Protein AF-A0A849WC12-F1 (afdb_monomer)

Nearest PDB structures (foldseek):
  7s5k-assembly1_B  TM=9.955E-01  e=6.956E-02  Myxococcus xanthus
  5n5e-assembly1_e  TM=9.730E-01  e=7.430E-02  Pyrococcus furiosus COM1
  7s5c-assembly1_G  TM=9.624E-01  e=7.937E-02  Myxococcus xanthus
  7s5c-assembly1_F  TM=9.981E-01  e=1.438E-01  Myxococcus xanthus
  6sv1-assembly1_I  TM=9.116E-01  e=5.037E-01  Rhodospirillum rubrum

Foldseek 3Di:
DDPVLLVVLVVLLVVLVVVLVVLVVCLVVDPDVVSNVVSVVVSVVSVVVNVVSVVVSVVVVD

Solvent-accessible surface area (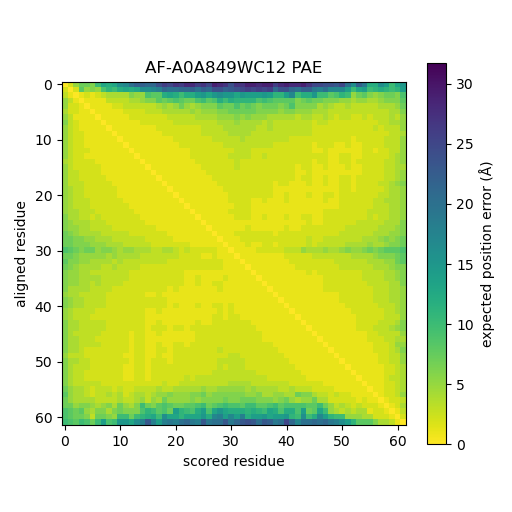backbone atoms only — not comparable to full-atom values): 3351 Å² total; per-residue (Å²): 132,64,70,66,58,55,54,50,39,52,52,50,41,52,52,32,55,56,48,36,53,49,31,53,54,50,35,75,68,44,82,51,67,69,61,26,50,53,33,47,55,52,33,52,51,36,55,51,50,35,54,52,41,52,52,48,43,51,69,75,73,107

Mean predicted aligned error: 3.5 Å

Secondary structure (DSSP, 8-state):
--HHHHHHHHHHHHHHHHHHHHHHHHHHH--SHHHHHHHHHHHHHHHHHHHHHHHHHHHHH-

Sequence (62 aa):
MSRKIIESARQAISAELELQDCYRRMKNQATNPKVRAILHDLLLMEEMNEVLLRSLNKNLTA

Radius of gyration: 14.38 Å; Cα contacts (8 Å, |Δi|>4): 38; chains: 1; bounding box: 33×14×40 Å

pLDDT: mean 93.79, std 7.98, range [58.91, 98.56]

Structure (mmCIF, N/CA/C/O backbone):
data_AF-A0A849WC12-F1
#
_entry.id   AF-A0A849WC12-F1
#
loop_
_atom_site.group_PDB
_atom_site.id
_atom_site.type_symbol
_atom_site.label_atom_id
_atom_site.label_alt_id
_atom_site.label_comp_id
_atom_site.label_asym_id
_atom_site.label_entity_id
_atom_site.label_seq_id
_atom_site.pdbx_PDB_ins_code
_atom_site.Cartn_x
_atom_site.Cartn_y
_atom_site.Cartn_z
_atom_site.occupancy
_atom_site.B_iso_or_equiv
_atom_site.auth_seq_id
_atom_site.auth_comp_id
_atom_site.auth_asym_id
_atom_site.auth_atom_id
_atom_site.pdbx_PDB_model_num
ATOM 1 N N . MET A 1 1 ? 14.641 5.031 -22.760 1.00 58.91 1 MET A N 1
ATOM 2 C CA . MET A 1 1 ? 13.755 5.694 -21.771 1.00 58.91 1 MET A CA 1
ATOM 3 C C . MET A 1 1 ? 14.601 6.340 -20.671 1.00 58.91 1 MET A C 1
ATOM 5 O O . MET A 1 1 ? 15.720 5.890 -20.465 1.00 58.91 1 MET A O 1
ATOM 9 N N . SER A 1 2 ? 14.143 7.415 -20.014 1.00 79.25 2 SER A N 1
ATOM 10 C CA . SER A 1 2 ? 14.984 8.173 -19.065 1.00 79.25 2 SER A CA 1
ATOM 11 C C . SER A 1 2 ? 15.194 7.413 -17.749 1.00 79.25 2 SER A C 1
ATOM 13 O O . SER A 1 2 ? 14.223 7.087 -17.069 1.00 79.25 2 SER A O 1
ATOM 15 N N . ARG A 1 3 ? 16.457 7.192 -17.355 1.00 80.88 3 ARG A N 1
ATOM 16 C CA . ARG A 1 3 ? 16.860 6.583 -16.068 1.00 80.88 3 ARG A CA 1
ATOM 17 C C . ARG A 1 3 ? 16.175 7.236 -14.861 1.00 80.88 3 ARG A C 1
ATOM 19 O O . ARG A 1 3 ? 15.796 6.547 -13.920 1.00 80.88 3 ARG A O 1
ATOM 26 N N . LYS A 1 4 ? 15.931 8.546 -14.951 1.00 86.56 4 LYS A N 1
ATOM 27 C CA . LYS A 1 4 ? 15.222 9.335 -13.939 1.00 86.56 4 LYS A CA 1
ATOM 28 C C . LYS A 1 4 ? 13.807 8.808 -13.670 1.00 86.56 4 LYS A C 1
ATOM 30 O O . LYS A 1 4 ? 13.377 8.799 -12.528 1.00 86.56 4 LYS A O 1
ATOM 35 N N . ILE A 1 5 ? 13.102 8.331 -14.700 1.00 87.81 5 ILE A N 1
ATOM 36 C CA . ILE A 1 5 ? 11.726 7.821 -14.572 1.00 87.81 5 ILE A CA 1
ATOM 37 C C . ILE A 1 5 ? 11.712 6.496 -13.800 1.00 87.81 5 ILE A C 1
ATOM 39 O O . ILE A 1 5 ? 10.866 6.305 -12.933 1.00 87.81 5 ILE A O 1
ATOM 43 N N . ILE A 1 6 ? 12.672 5.606 -14.069 1.00 89.25 6 ILE A N 1
ATOM 44 C CA . ILE A 1 6 ? 12.806 4.323 -13.359 1.00 89.25 6 ILE A CA 1
ATOM 45 C C . ILE A 1 6 ? 13.142 4.559 -11.882 1.00 89.25 6 ILE A C 1
ATOM 47 O O . ILE A 1 6 ? 12.554 3.935 -11.002 1.00 89.25 6 ILE A O 1
ATOM 51 N N . GLU A 1 7 ? 14.073 5.470 -11.595 1.00 91.81 7 GLU A N 1
ATOM 52 C CA . GLU A 1 7 ? 14.442 5.816 -10.217 1.00 91.81 7 GLU A CA 1
ATOM 53 C C . GLU A 1 7 ? 13.264 6.445 -9.459 1.00 91.81 7 GLU A C 1
ATOM 55 O O . GLU A 1 7 ? 12.969 6.016 -8.343 1.00 91.81 7 GLU A O 1
ATOM 60 N N . SER A 1 8 ? 12.520 7.366 -10.081 1.00 92.56 8 SER A N 1
ATOM 61 C CA . SER A 1 8 ? 11.300 7.929 -9.489 1.00 92.56 8 SER A CA 1
ATOM 62 C C . SER A 1 8 ? 10.207 6.880 -9.264 1.00 92.56 8 SER A C 1
ATOM 64 O O . SER A 1 8 ? 9.558 6.903 -8.223 1.00 92.56 8 SER A O 1
ATOM 66 N N . ALA A 1 9 ? 10.026 5.922 -10.181 1.00 91.69 9 ALA A N 1
ATOM 67 C CA . ALA A 1 9 ? 9.064 4.834 -10.001 1.00 91.69 9 ALA A CA 1
ATOM 68 C C . ALA A 1 9 ? 9.434 3.939 -8.806 1.00 91.69 9 ALA A C 1
ATOM 70 O O . ALA A 1 9 ? 8.568 3.571 -8.018 1.00 91.69 9 ALA A O 1
ATOM 71 N N . ARG A 1 10 ? 10.724 3.628 -8.622 1.00 93.62 10 ARG A N 1
ATOM 72 C CA . ARG A 1 10 ? 11.204 2.868 -7.454 1.00 93.62 10 ARG A CA 1
ATOM 73 C C . ARG A 1 10 ? 10.988 3.624 -6.145 1.00 93.62 10 ARG A C 1
ATOM 75 O O . ARG A 1 10 ? 10.576 3.012 -5.165 1.00 93.62 10 ARG A O 1
ATOM 82 N N . GLN A 1 11 ? 11.246 4.931 -6.136 1.00 96.50 11 GLN A N 1
ATOM 83 C CA . GLN A 1 11 ? 10.984 5.785 -4.974 1.00 96.50 11 GLN A CA 1
ATOM 84 C C . GLN A 1 11 ? 9.492 5.821 -4.632 1.00 96.50 11 GLN A C 1
ATOM 86 O O . GLN A 1 11 ? 9.142 5.647 -3.469 1.00 96.50 11 GLN A O 1
ATOM 91 N N . ALA A 1 12 ? 8.625 5.968 -5.637 1.00 96.44 12 ALA A N 1
ATOM 92 C CA . ALA A 1 12 ? 7.179 5.940 -5.444 1.00 96.44 12 ALA A CA 1
ATOM 93 C C . ALA A 1 12 ? 6.718 4.600 -4.848 1.00 96.44 12 ALA A C 1
ATOM 95 O O . ALA A 1 12 ? 6.019 4.602 -3.847 1.00 96.44 12 ALA A O 1
ATOM 96 N N . ILE A 1 13 ? 7.194 3.461 -5.372 1.00 96.44 13 ILE A N 1
ATOM 97 C CA . ILE A 1 13 ? 6.875 2.133 -4.810 1.00 96.44 13 ILE A CA 1
ATOM 98 C C . ILE A 1 13 ? 7.291 2.034 -3.335 1.00 96.44 13 ILE A C 1
ATOM 100 O O . ILE A 1 13 ? 6.546 1.481 -2.533 1.00 96.44 13 ILE A O 1
ATOM 104 N N . SER A 1 14 ? 8.467 2.552 -2.966 1.00 97.56 14 SER A N 1
ATOM 105 C CA . SER A 1 14 ? 8.908 2.554 -1.563 1.00 97.56 14 SER A CA 1
ATOM 106 C C . SER A 1 14 ? 7.971 3.374 -0.677 1.00 97.56 14 SER A C 1
ATOM 108 O O . SER A 1 14 ? 7.596 2.915 0.398 1.00 97.56 14 SER A O 1
ATOM 110 N N . ALA A 1 15 ? 7.564 4.556 -1.145 1.00 97.69 15 ALA A N 1
ATOM 111 C CA . ALA A 1 15 ? 6.644 5.422 -0.417 1.00 97.69 15 ALA A CA 1
ATOM 112 C C . ALA A 1 15 ? 5.263 4.771 -0.231 1.00 97.69 15 ALA A C 1
ATOM 114 O O . ALA A 1 15 ? 4.706 4.848 0.862 1.00 97.69 15 ALA A O 1
ATOM 115 N N . GLU A 1 16 ? 4.747 4.076 -1.253 1.00 97.75 16 GLU A N 1
ATOM 116 C CA . GLU A 1 16 ? 3.488 3.327 -1.144 1.00 97.75 16 GLU A CA 1
ATOM 117 C C . GLU A 1 16 ? 3.564 2.250 -0.058 1.00 97.75 16 GLU A C 1
ATOM 119 O O . GLU A 1 16 ? 2.675 2.147 0.782 1.00 97.75 16 GLU A O 1
ATOM 124 N N . LEU A 1 17 ? 4.652 1.475 -0.017 1.00 98.12 17 LEU A N 1
ATOM 125 C CA . LEU A 1 17 ? 4.834 0.427 0.993 1.00 98.12 17 LEU A CA 1
ATOM 126 C C . LEU A 1 17 ? 4.886 1.002 2.418 1.00 98.12 17 LEU A C 1
ATOM 128 O O . LEU A 1 17 ? 4.249 0.468 3.327 1.00 98.12 17 LEU A O 1
ATOM 132 N N . GLU A 1 18 ? 5.595 2.115 2.615 1.00 98.31 18 GLU A N 1
ATOM 133 C CA . GLU A 1 18 ? 5.650 2.805 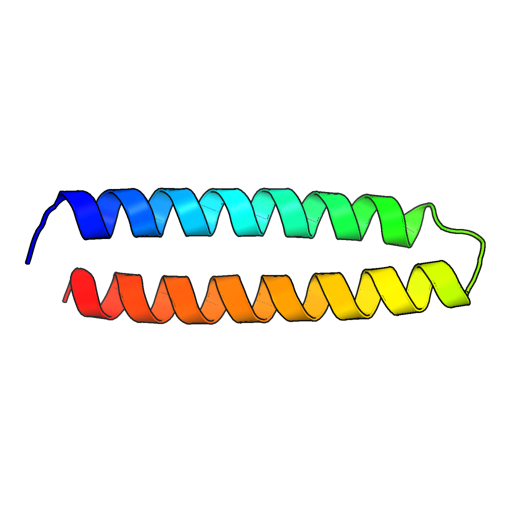3.911 1.00 98.31 18 GLU A CA 1
ATOM 134 C C . GLU A 1 18 ? 4.267 3.320 4.348 1.00 98.31 18 GLU A C 1
ATOM 136 O O . GLU A 1 18 ? 3.899 3.232 5.528 1.00 98.31 18 GLU A O 1
ATOM 141 N N . LEU A 1 19 ? 3.474 3.830 3.401 1.00 97.88 19 LEU A N 1
ATOM 142 C CA . LEU A 1 19 ? 2.127 4.329 3.658 1.00 97.88 19 LEU A CA 1
ATOM 143 C C . LEU A 1 19 ? 1.143 3.192 3.968 1.00 97.88 19 LEU A C 1
ATOM 145 O O . LEU A 1 19 ? 0.376 3.291 4.932 1.00 97.88 19 LEU A O 1
ATOM 149 N N . GLN A 1 20 ? 1.221 2.077 3.238 1.00 98.44 20 GLN A N 1
ATOM 150 C CA . GLN A 1 20 ? 0.463 0.860 3.534 1.00 98.44 20 GLN A CA 1
ATOM 151 C C . GLN A 1 20 ? 0.740 0.367 4.964 1.00 98.44 20 GLN A C 1
ATOM 153 O O . GLN A 1 20 ? -0.197 0.093 5.722 1.00 98.44 20 GLN A O 1
ATOM 158 N N . ASP A 1 21 ? 2.008 0.308 5.381 1.00 98.56 21 ASP A N 1
ATOM 159 C CA . ASP A 1 21 ? 2.388 -0.082 6.744 1.00 98.56 21 ASP A CA 1
ATOM 160 C C . ASP A 1 21 ? 1.859 0.897 7.801 1.00 98.56 21 ASP A C 1
ATOM 16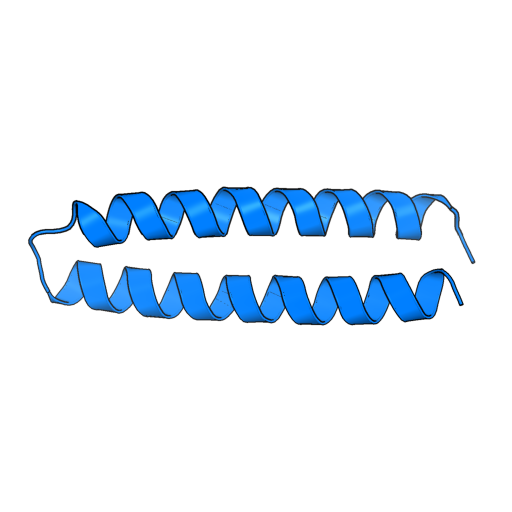2 O O . ASP A 1 21 ? 1.423 0.493 8.889 1.00 98.56 21 ASP A O 1
ATOM 166 N N . CYS A 1 22 ? 1.841 2.195 7.490 1.00 98.44 22 CYS A N 1
ATOM 167 C CA . CYS A 1 22 ? 1.223 3.209 8.338 1.00 98.44 22 CYS A CA 1
ATOM 168 C C . CYS A 1 22 ? -0.278 2.943 8.527 1.00 98.44 22 CYS A C 1
ATOM 170 O O . CYS A 1 22 ? -0.743 2.806 9.666 1.00 98.44 22 CYS A O 1
ATOM 172 N N . TYR A 1 23 ? -1.028 2.771 7.434 1.00 98.56 23 TYR A N 1
ATOM 173 C CA . TYR A 1 23 ? -2.463 2.499 7.498 1.00 98.56 23 TYR A CA 1
ATOM 174 C C . TYR A 1 23 ? -2.782 1.171 8.182 1.00 98.56 23 TYR A C 1
ATOM 176 O O . TYR A 1 23 ? -3.731 1.106 8.966 1.00 98.56 23 TYR A O 1
ATOM 184 N N . ARG A 1 24 ? -1.964 0.127 7.991 1.00 98.50 24 ARG A N 1
ATOM 185 C CA . ARG A 1 24 ? -2.096 -1.147 8.718 1.00 98.50 24 ARG A CA 1
ATOM 186 C C . ARG A 1 24 ? -1.976 -0.946 10.228 1.00 98.50 24 ARG A C 1
ATOM 188 O O . ARG A 1 24 ? -2.839 -1.421 10.971 1.00 98.50 24 ARG A O 1
ATOM 195 N N . ARG A 1 25 ? -0.966 -0.201 10.693 1.00 98.50 25 ARG A N 1
ATOM 196 C CA . ARG A 1 25 ? -0.794 0.114 12.125 1.00 98.50 25 ARG A CA 1
ATOM 197 C C . ARG A 1 25 ? -1.964 0.928 12.674 1.00 98.50 25 ARG A C 1
ATOM 199 O O . ARG A 1 25 ? -2.530 0.547 13.697 1.00 98.50 25 ARG A O 1
ATOM 206 N N . MET A 1 26 ? -2.369 1.989 11.977 1.00 98.44 26 MET A N 1
ATOM 207 C CA . MET A 1 26 ? -3.501 2.826 12.388 1.00 98.44 26 MET A CA 1
ATOM 208 C C . MET A 1 26 ? -4.804 2.022 12.457 1.00 98.44 26 MET A C 1
ATOM 210 O O . MET A 1 26 ? -5.545 2.131 13.432 1.00 98.44 26 MET A O 1
ATOM 214 N N . LYS A 1 27 ? -5.078 1.175 11.456 1.00 98.00 27 LYS A N 1
ATOM 215 C CA . LYS A 1 27 ? -6.292 0.349 11.393 1.00 98.00 27 LYS A CA 1
ATOM 216 C C . LYS A 1 27 ? -6.373 -0.618 12.573 1.00 98.00 27 LYS A C 1
ATOM 218 O O . LYS A 1 27 ? -7.448 -0.779 13.149 1.00 98.00 27 LYS A O 1
ATOM 223 N N . ASN A 1 28 ? -5.242 -1.218 12.951 1.00 97.56 28 ASN A N 1
ATOM 224 C CA . ASN A 1 28 ? -5.147 -2.147 14.081 1.00 97.56 28 ASN A CA 1
ATOM 225 C C . ASN A 1 28 ? -5.325 -1.452 15.441 1.00 97.56 28 ASN A C 1
ATOM 227 O O . ASN A 1 28 ? -5.792 -2.078 16.389 1.00 97.56 28 ASN A O 1
ATOM 231 N N . GLN A 1 29 ? -4.975 -0.168 15.540 1.00 98.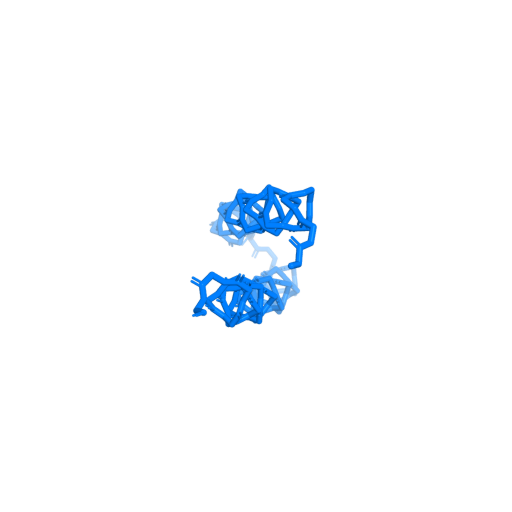12 29 GLN A N 1
ATOM 232 C CA . GL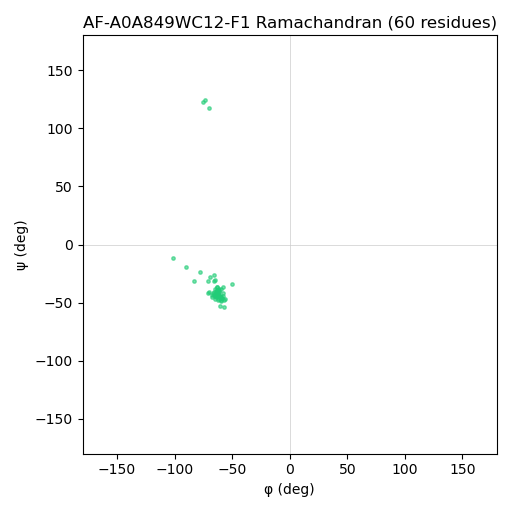N A 1 29 ? -5.130 0.635 16.758 1.00 98.12 29 GLN A CA 1
ATOM 233 C C . GLN A 1 29 ? -6.491 1.349 16.841 1.00 98.12 29 GLN A C 1
ATOM 235 O O . GLN A 1 29 ? -6.919 1.748 17.924 1.00 98.12 29 GLN A O 1
ATOM 240 N N . ALA A 1 30 ? -7.193 1.514 15.717 1.00 97.62 30 ALA A N 1
ATOM 241 C CA . ALA A 1 30 ? -8.462 2.225 15.659 1.00 97.62 30 ALA A CA 1
ATOM 242 C C . ALA A 1 30 ? -9.588 1.447 16.361 1.00 97.62 30 ALA A C 1
ATOM 244 O O . ALA A 1 30 ? -10.007 0.370 15.927 1.00 97.62 30 ALA A O 1
ATOM 245 N N . THR A 1 31 ? -10.148 2.036 17.417 1.00 97.44 31 THR A N 1
ATOM 246 C CA . THR A 1 31 ? -11.307 1.496 18.148 1.00 97.44 31 THR A CA 1
ATOM 247 C C . THR A 1 31 ? -12.635 1.853 17.478 1.00 97.44 31 THR A C 1
ATOM 249 O O . THR A 1 31 ? -13.575 1.061 17.517 1.00 97.44 31 THR A O 1
ATOM 252 N N . ASN A 1 32 ? -12.708 3.009 16.807 1.00 98.25 32 ASN A N 1
ATOM 253 C CA . ASN A 1 32 ? -13.903 3.455 16.097 1.00 98.25 32 ASN A CA 1
ATOM 254 C C . ASN A 1 32 ? -14.079 2.683 14.769 1.00 98.25 32 ASN A C 1
ATOM 256 O O . ASN A 1 32 ? -13.197 2.750 13.907 1.00 98.25 32 ASN A O 1
ATOM 260 N N . PRO A 1 33 ? -15.217 1.997 14.551 1.00 97.50 33 PRO A N 1
ATOM 261 C CA . PRO A 1 33 ? -15.435 1.184 13.354 1.00 97.50 33 PRO A CA 1
ATOM 262 C C . PRO A 1 33 ? -15.494 2.005 12.058 1.00 97.50 33 PRO A C 1
ATOM 264 O O . PRO A 1 33 ? -15.050 1.518 11.023 1.00 97.50 33 PRO A O 1
ATOM 267 N N . LYS A 1 34 ? -15.971 3.258 12.100 1.00 98.12 34 LYS A N 1
ATOM 268 C CA . LYS A 1 34 ? -15.983 4.145 10.923 1.00 98.12 34 LYS A CA 1
ATOM 269 C C . LYS A 1 34 ? -14.567 4.534 10.511 1.00 98.12 34 LYS A C 1
ATOM 271 O O . LYS A 1 34 ? -14.232 4.476 9.336 1.00 98.12 34 LYS A O 1
ATOM 276 N N . VAL A 1 35 ? -13.723 4.873 11.487 1.00 98.25 35 VAL A N 1
ATOM 277 C CA . VAL A 1 35 ? -12.302 5.168 11.239 1.00 98.25 35 VAL A CA 1
ATOM 278 C C . VAL A 1 35 ? -11.595 3.933 10.684 1.00 98.25 35 VAL A C 1
ATOM 280 O O . VAL A 1 35 ? -10.841 4.040 9.726 1.00 98.25 35 VAL A O 1
ATOM 283 N N . ARG A 1 36 ? -11.884 2.743 11.227 1.00 98.38 36 ARG A N 1
ATOM 284 C CA . ARG A 1 36 ? -11.322 1.483 10.727 1.00 98.38 36 ARG A CA 1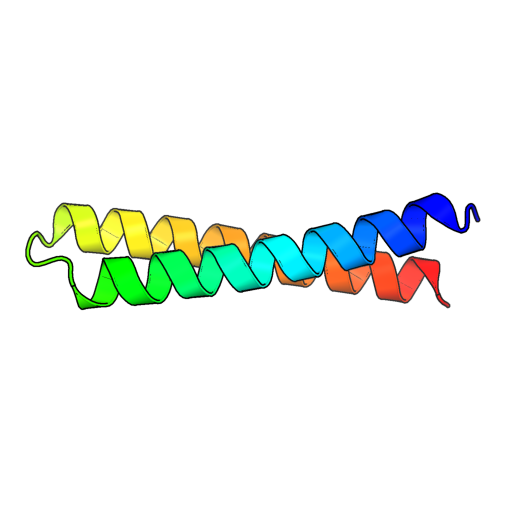
ATOM 285 C C . ARG A 1 36 ? -11.712 1.193 9.274 1.00 98.38 36 ARG A C 1
ATOM 287 O O . ARG A 1 36 ? -10.860 0.727 8.526 1.00 98.38 36 ARG A O 1
ATOM 294 N N . ALA A 1 37 ? -12.959 1.471 8.887 1.00 98.31 37 ALA A N 1
ATOM 295 C CA . ALA A 1 37 ? -13.424 1.326 7.507 1.00 98.31 37 ALA A CA 1
ATOM 296 C C . ALA A 1 37 ? -12.700 2.298 6.562 1.00 98.31 37 ALA A C 1
ATOM 298 O O . ALA A 1 37 ? -12.141 1.866 5.565 1.00 98.31 37 ALA A O 1
ATOM 299 N N . ILE A 1 38 ? -12.583 3.577 6.938 1.00 98.44 38 ILE A N 1
ATOM 300 C CA . ILE A 1 38 ? -11.832 4.566 6.146 1.00 98.44 38 ILE A CA 1
ATOM 301 C C . ILE A 1 38 ? -10.369 4.131 5.971 1.00 98.44 38 ILE A C 1
ATOM 303 O O . ILE A 1 38 ? -9.843 4.161 4.866 1.00 98.44 38 ILE A O 1
ATOM 307 N N . LEU A 1 39 ? -9.711 3.682 7.043 1.00 98.56 39 LEU A N 1
ATOM 308 C CA . LEU A 1 39 ? -8.323 3.206 6.978 1.00 98.56 39 LEU A CA 1
ATOM 309 C C . LEU A 1 39 ? -8.166 1.939 6.131 1.00 98.56 39 LEU A C 1
ATOM 311 O O . LEU A 1 39 ? -7.109 1.720 5.548 1.00 98.56 39 LEU A O 1
ATOM 315 N N . HIS A 1 40 ? -9.192 1.091 6.082 1.00 98.19 40 HIS A N 1
ATOM 316 C CA . HIS A 1 40 ? -9.217 -0.062 5.193 1.00 98.19 40 HIS A CA 1
ATOM 317 C C . HIS A 1 40 ? -9.306 0.367 3.725 1.00 98.19 40 HIS A C 1
ATOM 319 O O . HIS A 1 40 ? -8.546 -0.143 2.908 1.00 98.19 40 HIS A O 1
ATOM 325 N N . ASP A 1 41 ? -10.181 1.319 3.409 1.00 98.44 41 ASP A N 1
ATOM 326 C CA . ASP A 1 41 ? -10.362 1.800 2.039 1.00 98.44 41 ASP A CA 1
ATOM 327 C C . ASP A 1 41 ? -9.112 2.531 1.533 1.00 98.44 41 ASP A C 1
ATOM 329 O O . ASP A 1 41 ? -8.666 2.275 0.417 1.00 98.44 41 ASP A O 1
ATOM 333 N N . LEU A 1 42 ? -8.484 3.357 2.378 1.00 98.31 42 LEU A N 1
ATOM 334 C CA . LEU A 1 42 ? -7.201 3.995 2.061 1.00 98.31 42 LEU A CA 1
ATOM 335 C C . LEU A 1 42 ? -6.099 2.957 1.819 1.00 98.31 42 LEU A C 1
ATOM 337 O O . LEU A 1 42 ? -5.384 3.046 0.829 1.00 98.31 42 LEU A O 1
ATOM 341 N N . LEU A 1 43 ? -5.999 1.928 2.669 1.00 98.38 43 LEU A N 1
ATOM 342 C CA . LEU A 1 43 ? -5.028 0.850 2.472 1.00 98.38 43 LEU A CA 1
ATOM 343 C C . LEU A 1 43 ? -5.216 0.144 1.120 1.00 98.38 43 LEU A C 1
ATOM 345 O O . LEU A 1 43 ? -4.232 -0.096 0.428 1.00 98.38 43 LEU A O 1
ATOM 349 N N . LEU A 1 44 ? -6.459 -0.160 0.733 1.00 98.25 44 LEU A N 1
ATOM 350 C CA . LEU A 1 44 ? -6.746 -0.780 -0.562 1.00 98.25 44 LEU 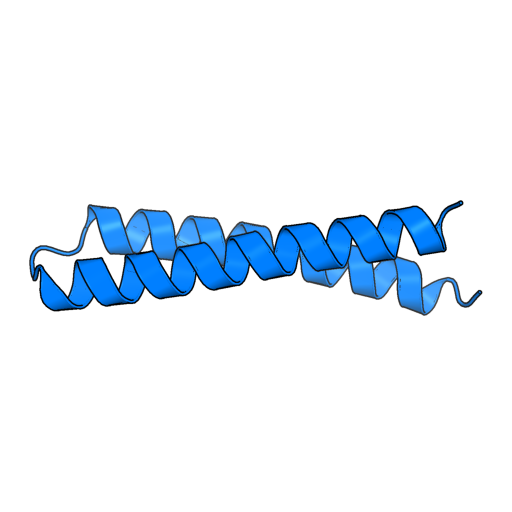A CA 1
ATOM 351 C C . LEU A 1 44 ? -6.316 0.105 -1.737 1.00 98.25 44 LEU A C 1
ATOM 353 O O . LEU A 1 44 ? -5.806 -0.407 -2.733 1.00 98.25 44 LEU A O 1
ATOM 357 N N . MET A 1 45 ? -6.505 1.423 -1.630 1.00 97.81 45 MET A N 1
ATOM 358 C CA . MET A 1 45 ? -6.066 2.363 -2.664 1.00 97.81 45 MET A CA 1
ATOM 359 C C . MET A 1 45 ? -4.542 2.347 -2.831 1.00 97.81 45 MET A C 1
ATOM 361 O O . MET A 1 45 ? -4.066 2.253 -3.962 1.00 97.81 45 MET A O 1
ATOM 365 N N . GLU A 1 46 ? -3.777 2.341 -1.738 1.00 97.62 46 GLU A N 1
ATOM 366 C CA . GLU A 1 46 ? -2.309 2.302 -1.828 1.00 97.62 46 GLU A CA 1
ATOM 367 C C . GLU A 1 46 ? -1.773 0.942 -2.303 1.00 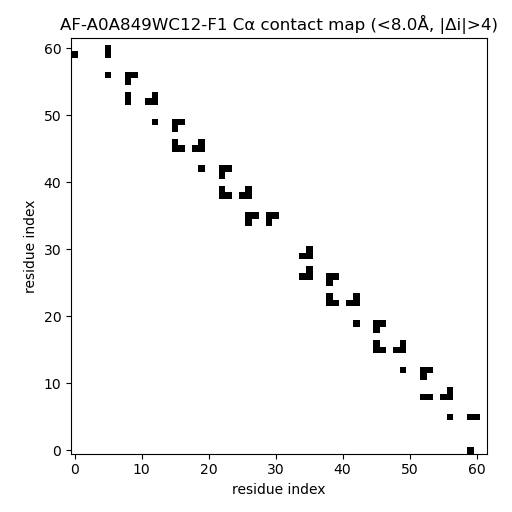97.62 46 GLU A C 1
ATOM 369 O O . GLU A 1 46 ? -0.770 0.869 -3.015 1.00 97.62 46 GLU A O 1
ATOM 374 N N . GLU A 1 47 ? -2.459 -0.160 -1.982 1.00 97.62 47 GLU A N 1
ATOM 375 C CA . GLU A 1 47 ? -2.156 -1.483 -2.550 1.00 97.62 47 GLU A CA 1
ATOM 376 C C . GLU A 1 47 ? -2.378 -1.498 -4.074 1.00 97.62 47 GLU A C 1
ATOM 378 O O . GLU A 1 47 ? -1.569 -2.047 -4.828 1.00 97.62 47 GLU A O 1
ATOM 383 N N . MET A 1 48 ? -3.427 -0.829 -4.566 1.00 97.81 48 MET A N 1
ATOM 384 C CA . MET A 1 48 ? -3.633 -0.648 -6.007 1.00 97.81 48 MET A CA 1
ATOM 385 C C . MET A 1 48 ? -2.543 0.226 -6.642 1.00 97.81 48 MET A C 1
ATOM 387 O O . MET A 1 48 ? -2.028 -0.128 -7.709 1.00 97.81 48 MET A O 1
ATOM 391 N N . ASN A 1 49 ? -2.165 1.334 -5.999 1.00 96.75 49 ASN A N 1
ATOM 392 C CA . ASN A 1 49 ? -1.115 2.234 -6.487 1.00 96.75 49 ASN A CA 1
ATOM 393 C C . ASN A 1 49 ? 0.227 1.505 -6.628 1.00 96.75 49 ASN A C 1
ATOM 395 O O . ASN A 1 49 ? 0.874 1.583 -7.677 1.00 96.75 49 ASN A O 1
ATOM 399 N N . GLU A 1 50 ? 0.608 0.713 -5.626 1.00 97.31 50 GLU A N 1
ATOM 400 C CA . GLU A 1 50 ? 1.813 -0.115 -5.655 1.00 97.31 50 GLU A CA 1
ATOM 401 C C . GLU A 1 50 ? 1.815 -1.084 -6.849 1.00 97.31 50 GLU A C 1
ATOM 403 O O . GLU A 1 50 ? 2.805 -1.175 -7.585 1.00 97.31 50 GLU A O 1
ATOM 408 N N . VAL A 1 51 ? 0.707 -1.795 -7.084 1.00 97.06 51 VAL A N 1
ATOM 409 C CA . VAL A 1 51 ? 0.583 -2.739 -8.206 1.00 97.06 51 VAL A CA 1
ATOM 410 C C . VAL A 1 51 ? 0.748 -2.027 -9.551 1.00 97.06 51 VAL A C 1
ATOM 412 O O . VAL A 1 51 ? 1.486 -2.511 -10.419 1.00 97.06 51 VAL A O 1
ATOM 415 N N . LEU A 1 52 ? 0.115 -0.864 -9.726 1.00 95.75 52 LEU A N 1
ATOM 416 C CA . LEU A 1 52 ? 0.222 -0.065 -10.948 1.00 95.75 52 LEU A CA 1
ATOM 417 C C . LEU A 1 52 ? 1.654 0.435 -11.172 1.00 95.75 52 LEU A C 1
ATOM 419 O O . LEU A 1 52 ? 2.190 0.293 -12.275 1.00 95.75 52 LEU A O 1
ATOM 423 N N . LEU A 1 53 ? 2.310 0.943 -10.127 1.00 95.06 53 LEU A N 1
ATOM 424 C CA . LEU A 1 53 ? 3.695 1.409 -10.197 1.00 95.06 53 LEU A CA 1
ATOM 425 C C . LEU A 1 53 ? 4.672 0.270 -10.499 1.00 95.06 53 LEU A C 1
ATOM 427 O O . LEU A 1 53 ? 5.600 0.447 -11.291 1.00 95.06 53 LEU A O 1
ATOM 431 N N . ARG A 1 54 ? 4.464 -0.926 -9.935 1.00 93.62 54 ARG A N 1
ATOM 432 C CA . ARG A 1 54 ? 5.266 -2.114 -10.271 1.00 93.62 54 ARG A CA 1
ATOM 433 C C . ARG A 1 54 ? 5.065 -2.557 -11.712 1.00 93.62 54 ARG A C 1
ATOM 435 O O . ARG A 1 54 ? 6.041 -2.935 -12.358 1.00 93.62 54 ARG A O 1
ATOM 442 N N . SER A 1 55 ? 3.828 -2.525 -12.207 1.00 93.75 55 SER A N 1
ATOM 443 C CA . SER A 1 55 ? 3.512 -2.831 -13.606 1.00 93.75 55 SER A CA 1
ATOM 444 C C . SER A 1 55 ? 4.215 -1.853 -14.547 1.00 93.75 55 SER A C 1
ATOM 446 O O . SER A 1 55 ? 4.91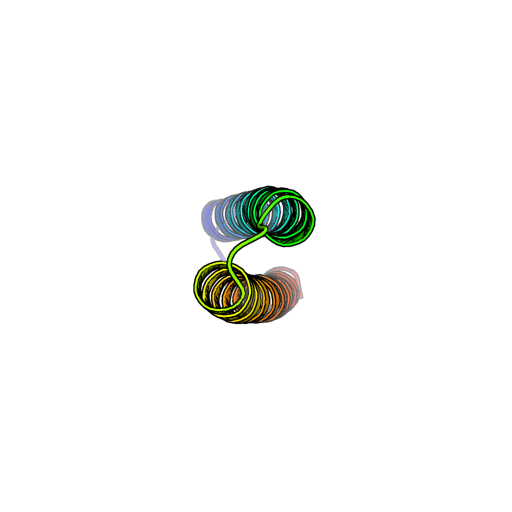7 -2.272 -15.470 1.00 93.75 55 SER A O 1
ATOM 448 N N . LEU A 1 56 ? 4.138 -0.553 -14.244 1.00 90.31 56 LEU A N 1
ATOM 449 C CA . LEU A 1 56 ? 4.870 0.483 -14.963 1.00 90.31 56 LEU A CA 1
ATOM 450 C C . LEU A 1 56 ? 6.376 0.207 -14.926 1.00 90.31 56 LEU A C 1
ATOM 452 O O . LEU A 1 56 ? 6.999 0.110 -15.973 1.00 90.31 56 LEU A O 1
ATOM 456 N N . ASN A 1 57 ? 6.959 0.015 -13.742 1.00 87.88 57 ASN A N 1
ATOM 457 C CA . ASN A 1 57 ? 8.395 -0.202 -13.589 1.00 87.88 57 ASN A CA 1
ATOM 458 C C . ASN A 1 57 ? 8.889 -1.442 -14.354 1.00 87.88 57 ASN A C 1
ATOM 460 O O . ASN A 1 57 ? 9.941 -1.367 -14.977 1.00 87.88 57 ASN A O 1
ATOM 464 N N . LYS A 1 58 ? 8.119 -2.542 -14.383 1.00 87.38 58 LYS A N 1
ATOM 465 C CA . LYS A 1 58 ? 8.429 -3.718 -15.218 1.00 87.38 58 LYS A CA 1
ATOM 466 C C . LYS A 1 58 ? 8.483 -3.357 -16.702 1.00 87.38 58 LYS A C 1
ATOM 468 O O . LYS A 1 58 ? 9.471 -3.685 -17.350 1.00 87.38 58 LYS A O 1
ATOM 473 N N . ASN A 1 59 ? 7.478 -2.636 -17.203 1.00 84.38 59 ASN A N 1
ATOM 474 C CA . ASN A 1 59 ? 7.432 -2.170 -18.594 1.00 84.38 59 ASN A CA 1
ATOM 475 C C . ASN A 1 59 ? 8.532 -1.145 -18.923 1.00 84.38 59 ASN A C 1
ATOM 477 O O . ASN A 1 59 ? 8.931 -1.036 -20.073 1.00 84.38 59 ASN A O 1
ATOM 481 N N . LEU A 1 60 ? 9.027 -0.395 -17.931 1.00 79.69 60 LEU A N 1
ATOM 482 C CA . LEU A 1 60 ? 10.139 0.550 -18.095 1.00 79.69 60 LEU A CA 1
ATOM 483 C C . LEU A 1 60 ? 11.516 -0.133 -18.129 1.00 79.69 60 LEU A C 1
ATOM 485 O O . LEU A 1 60 ? 12.477 0.466 -18.613 1.00 79.69 60 LEU A O 1
ATOM 489 N N . THR A 1 61 ? 11.628 -1.329 -17.545 1.00 75.38 61 THR A N 1
ATOM 490 C CA . THR A 1 61 ? 12.877 -2.107 -17.464 1.00 75.38 61 THR A CA 1
ATOM 491 C C . THR A 1 61 ? 12.973 -3.249 -18.476 1.00 75.38 61 THR A C 1
ATOM 493 O O . THR A 1 61 ? 14.046 -3.843 -18.577 1.00 75.38 61 THR A O 1
ATOM 496 N N . ALA A 1 62 ? 11.870 -3.577 -19.154 1.00 65.38 62 ALA A N 1
ATOM 497 C CA . ALA A 1 62 ? 11.813 -4.534 -20.260 1.00 65.38 62 ALA A CA 1
ATOM 498 C C . ALA A 1 62 ? 12.353 -3.905 -21.552 1.00 65.38 62 ALA A C 1
ATOM 500 O O . ALA A 1 62 ? 13.005 -4.646 -22.318 1.00 65.38 62 ALA A O 1
#